Protein AF-A0A9Q3J0U8-F1 (afdb_monomer)

Structure (mmCIF, N/CA/C/O backbone):
data_AF-A0A9Q3J0U8-F1
#
_entry.id   AF-A0A9Q3J0U8-F1
#
loop_
_atom_site.group_PDB
_atom_site.id
_atom_site.type_symbol
_atom_site.label_atom_id
_atom_site.label_alt_id
_atom_site.label_comp_id
_atom_site.label_asym_id
_atom_site.label_entity_id
_atom_site.label_seq_id
_atom_site.pdbx_PDB_ins_code
_atom_site.Cartn_x
_atom_site.Cartn_y
_atom_site.Cartn_z
_atom_site.occupancy
_atom_site.B_iso_or_equiv
_atom_site.auth_seq_id
_atom_site.auth_comp_id
_atom_site.auth_asym_id
_atom_site.auth_atom_id
_atom_site.pdbx_PDB_model_num
ATOM 1 N N . MET A 1 1 ? 0.485 4.711 1.689 1.00 61.53 1 MET A N 1
ATOM 2 C CA . MET A 1 1 ? 1.282 4.071 0.621 1.00 61.53 1 MET A CA 1
ATOM 3 C C . MET A 1 1 ? 2.645 4.739 0.599 1.00 61.53 1 MET A C 1
ATOM 5 O O . MET A 1 1 ? 2.689 5.956 0.494 1.00 61.53 1 MET A O 1
ATOM 9 N N . SER A 1 2 ? 3.743 4.001 0.760 1.00 75.00 2 SER A N 1
ATOM 10 C CA . SER A 1 2 ? 5.096 4.582 0.811 1.00 75.00 2 SER A CA 1
ATOM 11 C C . SER A 1 2 ? 5.750 4.709 -0.569 1.00 75.00 2 SER A C 1
ATOM 13 O O . SER A 1 2 ? 6.899 4.313 -0.745 1.00 75.00 2 SER A O 1
ATOM 15 N N . GLU A 1 3 ? 5.010 5.218 -1.548 1.00 84.94 3 GLU A N 1
ATOM 16 C CA . GLU A 1 3 ? 5.419 5.218 -2.955 1.00 84.94 3 GLU A CA 1
ATOM 17 C C . GLU A 1 3 ? 6.712 6.010 -3.199 1.00 84.94 3 GLU A C 1
ATOM 19 O O . GLU A 1 3 ? 7.625 5.513 -3.856 1.00 84.94 3 GLU A O 1
ATOM 24 N N . GLY A 1 4 ? 6.838 7.190 -2.579 1.00 87.00 4 GLY A N 1
ATOM 25 C CA . GLY A 1 4 ? 8.018 8.050 -2.728 1.00 87.00 4 GLY A CA 1
ATOM 26 C C . GLY A 1 4 ? 9.326 7.377 -2.300 1.00 87.00 4 GLY A C 1
ATOM 27 O O . GLY A 1 4 ? 10.314 7.445 -3.022 1.00 87.00 4 GLY A O 1
ATOM 28 N N . ARG A 1 5 ? 9.314 6.627 -1.186 1.00 89.38 5 ARG A N 1
ATOM 29 C CA . ARG A 1 5 ? 10.512 5.919 -0.692 1.00 89.38 5 ARG A CA 1
ATOM 30 C C . ARG A 1 5 ? 10.970 4.814 -1.641 1.00 89.38 5 ARG A C 1
ATOM 32 O O . ARG A 1 5 ? 12.162 4.549 -1.747 1.00 89.38 5 ARG A O 1
ATOM 39 N N . THR A 1 6 ? 10.032 4.134 -2.297 1.00 89.69 6 THR A N 1
ATOM 40 C CA . THR A 1 6 ? 10.370 3.084 -3.263 1.00 89.69 6 THR A CA 1
ATOM 41 C C . THR A 1 6 ? 10.965 3.696 -4.526 1.00 89.69 6 THR A C 1
ATOM 43 O O . THR A 1 6 ? 12.008 3.231 -4.979 1.00 89.69 6 THR A O 1
ATOM 46 N N . LYS A 1 7 ? 10.361 4.774 -5.045 1.00 91.31 7 LYS A N 1
ATOM 47 C CA . LYS A 1 7 ? 10.866 5.501 -6.220 1.00 91.31 7 LYS A CA 1
ATOM 48 C C . LYS A 1 7 ? 12.296 6.000 -6.015 1.00 91.31 7 LYS A C 1
ATOM 50 O O . LYS A 1 7 ? 13.151 5.743 -6.854 1.00 91.31 7 LYS A O 1
ATOM 55 N N . GLU A 1 8 ? 12.574 6.610 -4.865 1.00 92.56 8 GLU A N 1
ATOM 56 C CA . GLU A 1 8 ? 13.910 7.110 -4.517 1.00 92.56 8 GLU A CA 1
ATOM 57 C C . GLU A 1 8 ? 14.974 5.997 -4.508 1.00 92.56 8 GLU A C 1
ATOM 59 O O . GLU A 1 8 ? 16.054 6.144 -5.080 1.00 92.56 8 GLU A O 1
ATOM 64 N N . ARG A 1 9 ? 14.671 4.844 -3.897 1.00 93.38 9 ARG A N 1
ATOM 65 C CA . ARG A 1 9 ? 15.624 3.722 -3.805 1.00 93.38 9 ARG A CA 1
ATOM 66 C C . ARG A 1 9 ? 15.921 3.099 -5.165 1.00 93.38 9 ARG A C 1
ATOM 68 O O . ARG A 1 9 ? 17.073 2.755 -5.432 1.00 93.38 9 ARG A O 1
ATOM 75 N N . VAL A 1 10 ? 14.896 2.953 -6.004 1.00 93.69 10 VAL A N 1
ATOM 76 C CA . VAL A 1 10 ? 15.050 2.407 -7.357 1.00 93.69 10 VAL A CA 1
ATOM 77 C C . VAL A 1 10 ? 15.872 3.366 -8.215 1.00 93.69 10 VAL A C 1
ATOM 79 O O . VAL A 1 10 ? 16.859 2.930 -8.802 1.00 93.69 10 VAL A O 1
ATOM 82 N N . ALA A 1 11 ? 15.560 4.665 -8.179 1.00 92.75 11 ALA A N 1
ATOM 83 C CA . ALA A 1 11 ? 16.287 5.691 -8.926 1.00 92.75 11 ALA A CA 1
ATOM 84 C C . ALA A 1 11 ? 17.781 5.777 -8.557 1.00 92.75 11 ALA A C 1
ATOM 86 O O . ALA A 1 11 ? 18.604 6.120 -9.400 1.00 92.75 11 ALA A O 1
ATOM 87 N N . ARG A 1 12 ? 18.156 5.436 -7.316 1.00 94.75 12 ARG A N 1
ATOM 88 C CA . ARG A 1 12 ? 19.565 5.404 -6.889 1.00 94.75 12 ARG A CA 1
ATOM 89 C C . ARG A 1 12 ? 20.341 4.183 -7.396 1.00 94.75 12 ARG A C 1
ATOM 91 O O . ARG A 1 12 ? 21.566 4.206 -7.396 1.00 94.75 12 ARG A O 1
ATOM 98 N N . THR A 1 13 ? 19.649 3.107 -7.763 1.00 94.44 13 THR A N 1
ATOM 99 C CA . THR A 1 13 ? 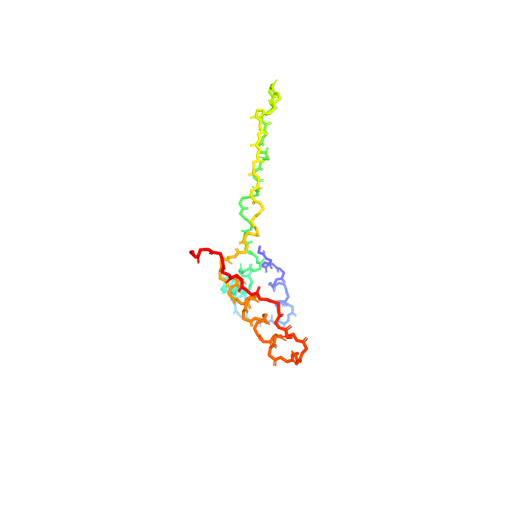20.281 1.812 -8.077 1.00 94.44 13 THR A CA 1
ATOM 100 C C . THR A 1 13 ? 20.269 1.516 -9.573 1.00 94.44 13 THR A C 1
ATOM 102 O O . THR A 1 13 ? 21.181 0.870 -10.078 1.00 94.44 13 THR A O 1
ATOM 105 N N . ALA A 1 14 ? 19.242 1.975 -10.285 1.00 92.06 14 ALA A N 1
ATOM 106 C CA . ALA A 1 14 ? 19.059 1.707 -11.702 1.00 92.06 14 ALA A CA 1
ATOM 107 C C . ALA A 1 14 ? 18.281 2.840 -12.383 1.00 92.06 14 ALA A C 1
ATOM 109 O O . ALA A 1 14 ? 17.537 3.581 -11.740 1.00 92.06 14 ALA A O 1
ATOM 110 N N . TRP A 1 15 ? 18.435 2.948 -13.703 1.00 92.88 15 TRP A N 1
ATOM 111 C CA . TRP A 1 15 ? 17.718 3.912 -14.534 1.00 92.88 15 TRP A CA 1
ATOM 112 C C . TRP A 1 15 ? 17.296 3.281 -15.864 1.00 92.88 15 TRP A C 1
ATOM 114 O O . TRP A 1 15 ? 18.082 2.569 -16.487 1.00 92.88 15 TRP A O 1
ATOM 124 N N . TRP A 1 16 ? 16.059 3.555 -16.292 1.00 94.12 16 TRP A N 1
ATOM 125 C CA . TRP A 1 16 ? 15.529 3.181 -17.606 1.00 94.12 16 TRP A CA 1
ATOM 126 C C . TRP A 1 16 ? 14.361 4.096 -18.025 1.00 94.12 16 TRP A C 1
ATOM 128 O O . TRP A 1 16 ? 13.761 4.774 -17.178 1.00 94.12 16 TRP A O 1
ATOM 138 N N . PRO A 1 17 ? 13.994 4.133 -19.323 1.00 93.62 17 PRO A N 1
ATOM 139 C CA . PRO A 1 17 ? 12.830 4.883 -19.786 1.00 93.62 17 PRO A CA 1
ATOM 140 C C . PRO A 1 17 ? 11.547 4.371 -19.121 1.00 93.62 17 PRO A C 1
ATOM 142 O O . PRO A 1 17 ? 11.285 3.177 -19.142 1.00 93.62 17 PRO A O 1
ATOM 145 N N . ARG A 1 18 ? 10.708 5.274 -18.594 1.00 92.56 18 ARG A N 1
ATOM 146 C CA . ARG A 1 18 ? 9.437 4.961 -17.894 1.00 92.56 18 ARG A CA 1
ATOM 147 C C . ARG A 1 18 ? 9.570 4.306 -16.510 1.00 92.56 18 ARG A C 1
ATOM 149 O O . ARG A 1 18 ? 8.555 3.860 -15.978 1.00 92.56 18 ARG A O 1
ATOM 156 N N . LEU A 1 19 ? 10.749 4.359 -15.882 1.00 91.56 19 LEU A N 1
ATOM 157 C CA . LEU A 1 19 ? 10.985 3.873 -14.513 1.00 91.56 19 LEU A CA 1
ATOM 158 C C . LEU A 1 19 ? 9.896 4.299 -13.525 1.00 91.56 19 LEU A C 1
ATOM 160 O O . LEU A 1 19 ? 9.344 3.464 -12.818 1.00 91.56 19 LEU A O 1
ATOM 164 N N . GLU A 1 20 ? 9.531 5.583 -13.491 1.00 90.69 20 GLU A N 1
ATOM 165 C CA . GLU A 1 20 ? 8.515 6.057 -12.544 1.00 90.69 20 GLU A CA 1
ATOM 166 C C . GLU A 1 20 ? 7.149 5.397 -12.746 1.00 90.69 20 GLU A C 1
ATOM 168 O O . GLU A 1 20 ? 6.489 5.049 -11.765 1.00 90.69 20 GLU A O 1
ATOM 173 N N . LYS A 1 21 ? 6.737 5.213 -14.006 1.00 93.62 21 LYS A N 1
ATOM 174 C CA . LYS A 1 21 ? 5.446 4.616 -14.355 1.00 93.62 21 LYS A CA 1
ATOM 175 C C . LYS A 1 21 ? 5.421 3.141 -13.968 1.00 93.62 21 LYS A C 1
ATOM 177 O O . LYS A 1 21 ? 4.480 2.708 -13.308 1.00 93.62 21 LYS A O 1
ATOM 182 N N . GLU A 1 22 ? 6.466 2.402 -14.325 1.00 93.75 22 GLU A N 1
ATOM 183 C CA . GLU A 1 22 ? 6.567 0.970 -14.033 1.00 93.75 22 GLU A CA 1
ATOM 184 C C . GLU A 1 22 ? 6.690 0.700 -12.530 1.00 93.75 22 GLU A C 1
ATOM 186 O O . GLU A 1 22 ? 6.055 -0.212 -12.004 1.00 93.75 22 GLU A O 1
ATOM 191 N N . VAL A 1 23 ? 7.430 1.537 -11.797 1.00 93.62 23 VAL A N 1
ATOM 192 C CA . VAL A 1 23 ? 7.524 1.436 -10.335 1.00 93.62 23 VAL A CA 1
ATOM 193 C C . VAL A 1 23 ? 6.1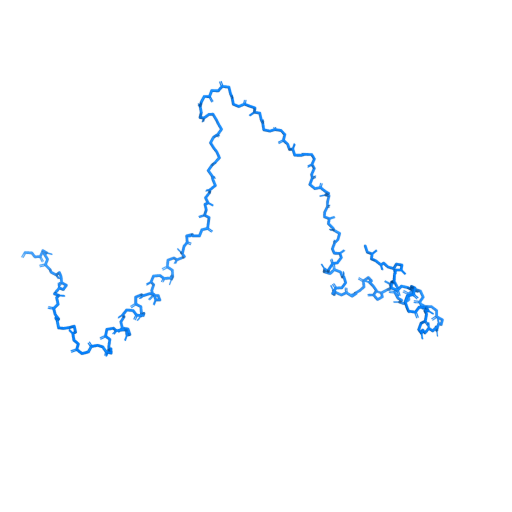76 1.735 -9.674 1.00 93.62 23 VAL A C 1
ATOM 195 O O . VAL A 1 23 ? 5.776 1.009 -8.761 1.00 93.62 23 VAL A O 1
ATOM 198 N N . SER A 1 24 ? 5.445 2.761 -10.123 1.00 92.44 24 SER A N 1
ATOM 199 C CA . SER A 1 24 ? 4.087 3.035 -9.628 1.00 92.44 24 SER A CA 1
ATOM 200 C C . SER A 1 24 ? 3.131 1.871 -9.908 1.00 92.44 24 SER A C 1
ATOM 202 O O . SER A 1 24 ? 2.359 1.480 -9.031 1.00 92.44 24 SER A O 1
ATOM 204 N N . GLU A 1 25 ? 3.195 1.287 -11.103 1.00 93.81 25 GLU A N 1
ATOM 205 C CA . GLU A 1 25 ? 2.375 0.138 -11.493 1.00 93.81 25 GLU A CA 1
ATOM 206 C C . GLU A 1 25 ? 2.694 -1.104 -10.648 1.00 93.81 25 GLU A C 1
ATOM 208 O O . GLU A 1 25 ? 1.784 -1.743 -10.112 1.00 93.81 25 GLU A O 1
ATOM 213 N N . TYR A 1 26 ? 3.977 -1.379 -10.405 1.00 92.38 26 TYR A N 1
ATOM 214 C CA . TYR A 1 26 ? 4.412 -2.444 -9.502 1.00 92.38 26 TYR A CA 1
ATOM 215 C C . TYR A 1 26 ? 3.905 -2.239 -8.067 1.00 92.38 26 TYR A C 1
ATOM 217 O O . TYR A 1 26 ? 3.393 -3.165 -7.439 1.00 92.38 26 TYR A O 1
ATOM 225 N N . ILE A 1 27 ? 3.998 -1.020 -7.530 1.00 90.88 27 ILE A N 1
ATOM 226 C CA . ILE A 1 27 ? 3.534 -0.722 -6.166 1.00 90.88 27 ILE A CA 1
ATOM 227 C C . ILE A 1 27 ? 2.025 -0.960 -6.039 1.00 90.88 27 ILE A C 1
ATOM 229 O O . ILE A 1 27 ? 1.574 -1.496 -5.022 1.00 90.88 27 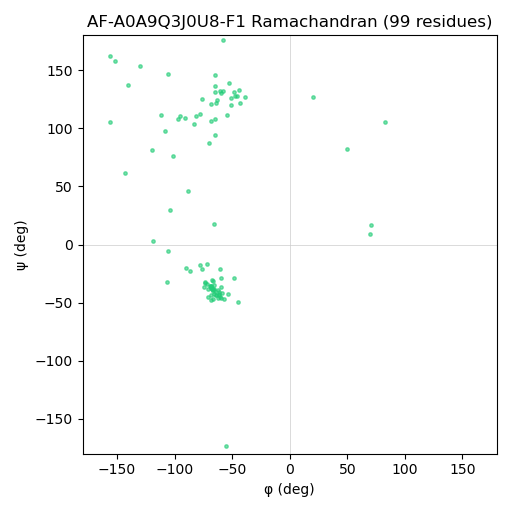ILE A O 1
ATOM 233 N N . ASN A 1 28 ? 1.253 -0.603 -7.067 1.00 89.62 28 ASN A N 1
ATOM 234 C CA . ASN A 1 28 ? -0.198 -0.775 -7.088 1.00 89.62 28 ASN A CA 1
ATOM 235 C C . ASN A 1 28 ? -0.632 -2.237 -7.270 1.00 89.62 28 ASN A C 1
ATOM 237 O O . ASN A 1 28 ? -1.643 -2.641 -6.698 1.00 89.62 28 ASN A O 1
ATOM 241 N N . THR A 1 29 ? 0.136 -3.038 -8.006 1.00 92.56 29 THR A N 1
ATOM 242 C CA . THR A 1 29 ? -0.177 -4.452 -8.281 1.00 92.56 29 THR A CA 1
ATOM 243 C C . THR A 1 29 ? 0.404 -5.422 -7.247 1.00 92.56 29 THR A C 1
ATOM 245 O O . THR A 1 29 ? -0.093 -6.537 -7.096 1.00 92.56 29 THR A O 1
ATOM 248 N N . CYS A 1 30 ? 1.426 -5.018 -6.487 1.00 91.06 30 CYS A N 1
ATOM 249 C CA . CYS A 1 30 ? 2.098 -5.892 -5.529 1.00 91.06 30 CYS A CA 1
ATOM 250 C C . CYS A 1 30 ? 1.201 -6.268 -4.337 1.00 91.06 30 CYS A C 1
ATOM 252 O O . CYS A 1 30 ? 1.014 -5.491 -3.396 1.00 91.06 30 CYS A O 1
ATOM 254 N N . GLU A 1 31 ? 0.724 -7.514 -4.316 1.00 91.19 31 GLU A N 1
ATOM 255 C CA . GLU A 1 31 ? -0.171 -8.052 -3.283 1.00 91.19 31 GLU A CA 1
ATOM 256 C C . GLU A 1 31 ? 0.373 -7.870 -1.855 1.00 91.19 31 GLU A C 1
ATOM 25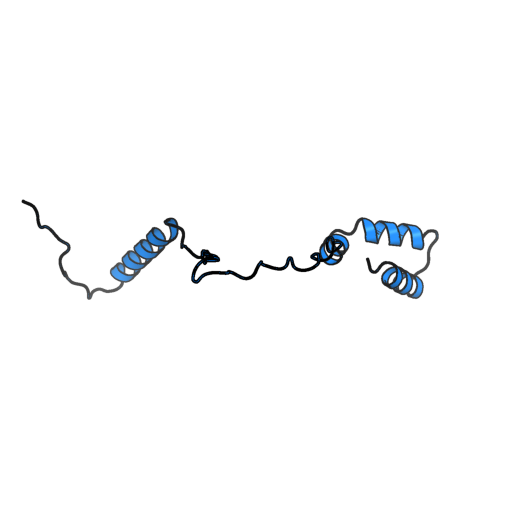8 O O . GLU A 1 31 ? -0.359 -7.474 -0.944 1.00 91.19 31 GLU A O 1
ATOM 263 N N . ARG A 1 32 ? 1.675 -8.112 -1.645 1.00 90.62 32 ARG A N 1
ATOM 264 C CA . ARG A 1 32 ? 2.322 -7.945 -0.331 1.00 90.62 32 ARG A CA 1
ATOM 265 C C . ARG A 1 32 ? 2.264 -6.492 0.135 1.00 90.62 32 ARG A C 1
ATOM 267 O O . ARG A 1 32 ? 1.895 -6.226 1.279 1.00 90.62 32 ARG A O 1
ATOM 274 N N . CYS A 1 33 ? 2.585 -5.552 -0.754 1.00 87.44 33 CYS A N 1
ATOM 275 C CA . CYS A 1 33 ? 2.526 -4.122 -0.464 1.00 87.44 33 CYS A CA 1
ATOM 276 C C . CYS A 1 33 ? 1.093 -3.663 -0.192 1.00 87.44 33 CYS A C 1
ATOM 278 O O . CYS A 1 33 ? 0.887 -2.886 0.742 1.00 87.44 33 CYS A O 1
ATOM 280 N N . GLN A 1 34 ? 0.121 -4.170 -0.954 1.00 88.12 34 GLN A N 1
ATOM 281 C CA . GLN A 1 34 ? -1.295 -3.851 -0.784 1.00 88.12 34 GLN A CA 1
ATOM 282 C C . GLN A 1 34 ? -1.864 -4.402 0.528 1.00 88.12 34 GLN A C 1
ATOM 284 O O . GLN A 1 34 ? -2.630 -3.710 1.195 1.00 88.12 34 GLN A O 1
ATOM 289 N N . LYS A 1 35 ? -1.464 -5.610 0.951 1.00 87.94 35 LYS A N 1
ATOM 290 C CA . LYS A 1 35 ? -1.853 -6.187 2.252 1.00 87.94 35 LYS A CA 1
ATOM 291 C C . LYS A 1 35 ? -1.230 -5.437 3.431 1.00 87.94 35 LYS A C 1
ATOM 293 O O . LYS A 1 35 ? -1.928 -5.168 4.403 1.00 87.94 35 LYS A O 1
ATOM 298 N N . ALA A 1 36 ? 0.051 -5.081 3.341 1.00 86.31 36 ALA A N 1
ATOM 299 C CA . ALA A 1 36 ? 0.762 -4.393 4.419 1.00 86.31 36 ALA A CA 1
ATOM 300 C C . ALA A 1 36 ? 0.362 -2.913 4.555 1.00 86.31 36 ALA A C 1
ATOM 302 O O . ALA A 1 36 ? 0.269 -2.397 5.663 1.00 86.31 36 ALA A O 1
ATOM 303 N N . ASN A 1 37 ? 0.103 -2.228 3.436 1.00 78.75 37 ASN A N 1
ATOM 304 C CA . ASN A 1 37 ? -0.288 -0.816 3.405 1.00 78.75 37 ASN A CA 1
ATOM 305 C C . ASN A 1 37 ? -1.781 -0.626 3.144 1.00 78.75 37 ASN A C 1
ATOM 307 O O . ASN A 1 37 ? -2.166 0.390 2.549 1.00 78.75 37 ASN A O 1
ATOM 311 N N . ARG A 1 38 ? -2.622 -1.582 3.567 1.00 75.94 38 ARG A N 1
ATOM 312 C CA . ARG A 1 38 ? -4.075 -1.403 3.508 1.00 75.94 38 ARG A CA 1
ATOM 313 C C . ARG A 1 38 ? -4.392 -0.037 4.090 1.00 75.94 38 ARG A C 1
ATOM 315 O O . ARG A 1 38 ? -3.914 0.305 5.172 1.00 75.94 38 ARG A O 1
ATOM 322 N N . LYS A 1 39 ? -5.153 0.769 3.343 1.00 74.12 39 LYS A N 1
ATOM 323 C CA . LYS A 1 39 ? -5.669 2.024 3.881 1.00 74.12 39 LYS A CA 1
ATOM 324 C C . LYS A 1 39 ? -6.410 1.637 5.154 1.00 74.12 39 LYS A C 1
ATOM 326 O O . LYS A 1 39 ? -7.423 0.945 5.077 1.00 74.12 39 LYS A O 1
ATOM 331 N N . HIS A 1 40 ? -5.872 2.031 6.309 1.00 74.50 40 HIS A N 1
ATOM 332 C CA . HIS A 1 40 ? -6.652 2.029 7.533 1.00 74.50 40 HIS A CA 1
ATOM 333 C C . HIS A 1 40 ? -7.963 2.729 7.169 1.00 74.50 40 HIS A C 1
ATOM 335 O O . HIS A 1 40 ? -7.930 3.746 6.464 1.00 74.50 40 HIS A O 1
ATOM 341 N N . GLY A 1 41 ? -9.098 2.122 7.523 1.00 73.06 41 GLY A N 1
ATOM 342 C CA . GLY A 1 41 ? -10.409 2.702 7.242 1.00 73.06 41 GLY A CA 1
ATOM 343 C C . GLY A 1 41 ? -10.521 4.114 7.822 1.00 73.06 41 GLY A C 1
ATOM 344 O O . GLY A 1 41 ? -9.557 4.665 8.365 1.00 73.06 41 GLY A O 1
ATOM 345 N N . LYS A 1 42 ? -11.712 4.723 7.755 1.00 74.38 42 LYS A N 1
ATOM 346 C CA . LYS A 1 42 ? -11.950 5.943 8.543 1.00 74.38 42 LYS A CA 1
ATOM 347 C C . LYS A 1 42 ? -11.424 5.690 9.955 1.00 74.38 42 LYS A C 1
ATOM 349 O O . LYS A 1 42 ? -11.749 4.653 10.537 1.00 74.38 42 LYS A O 1
ATOM 354 N N . LYS A 1 43 ? -10.565 6.595 10.452 1.00 70.62 43 LYS A N 1
ATOM 355 C CA . LYS A 1 43 ? -10.128 6.570 11.852 1.00 70.62 43 LYS A CA 1
ATOM 356 C C . LYS A 1 43 ? -11.380 6.307 12.676 1.00 70.62 43 LYS A C 1
ATOM 358 O O . LYS A 1 43 ? -12.409 6.920 12.370 1.00 70.62 43 LYS A O 1
ATOM 363 N N . TYR A 1 44 ? -11.308 5.378 13.632 1.00 74.19 44 TYR A N 1
ATOM 364 C CA . TYR A 1 44 ? -12.408 5.166 14.566 1.00 74.19 44 TYR A CA 1
ATOM 365 C C . TYR A 1 44 ? -12.890 6.551 14.996 1.00 74.19 44 TYR A C 1
ATOM 367 O O . TYR A 1 44 ? -12.067 7.399 15.355 1.00 74.19 44 TYR A O 1
ATOM 375 N N . GLY A 1 45 ? -14.176 6.830 14.760 1.00 78.31 45 GLY A N 1
ATOM 376 C CA . GLY A 1 45 ? -14.737 8.152 15.010 1.00 78.31 45 GLY A CA 1
ATOM 377 C C . GLY A 1 45 ? -14.548 8.543 16.473 1.00 78.31 45 GLY A C 1
ATOM 378 O O . GLY A 1 45 ? -14.082 7.742 17.284 1.00 78.31 45 GLY A O 1
ATOM 379 N N . LEU A 1 46 ? -14.936 9.769 16.828 1.00 82.88 46 LEU A N 1
ATOM 380 C CA . LEU A 1 46 ? -14.967 10.152 18.235 1.00 82.88 46 LEU A CA 1
ATOM 381 C C . LEU A 1 46 ? -15.753 9.091 19.018 1.00 82.88 46 LEU A C 1
ATOM 383 O O . LEU A 1 46 ? -16.874 8.740 18.628 1.00 82.88 46 LEU A O 1
ATOM 387 N N . LEU A 1 47 ? -15.120 8.550 20.064 1.00 80.56 47 LEU A N 1
ATOM 388 C CA . LEU A 1 47 ? -15.715 7.536 20.924 1.00 80.56 47 LEU A CA 1
ATOM 389 C C . LEU A 1 47 ? -17.085 8.052 21.374 1.00 80.56 47 LEU A C 1
ATOM 391 O O . LEU A 1 47 ? -17.180 9.135 21.948 1.00 80.56 47 LEU A O 1
ATOM 395 N N . GLN A 1 48 ? -18.148 7.317 21.042 1.00 81.06 48 GLN A N 1
ATOM 396 C CA . GLN A 1 48 ? -19.502 7.732 21.393 1.00 81.06 48 GLN A CA 1
ATOM 397 C C . GLN A 1 48 ? -19.620 7.754 22.917 1.00 81.06 48 GLN A C 1
ATOM 399 O O . GLN A 1 48 ? -19.338 6.752 23.574 1.00 81.06 48 GLN A O 1
ATOM 404 N N . HIS A 1 49 ? -20.019 8.899 23.471 1.00 82.19 49 HIS A N 1
ATOM 405 C CA . HIS A 1 49 ? -20.224 9.035 24.906 1.00 82.19 49 HIS A CA 1
ATOM 406 C C . HIS A 1 49 ? -21.369 8.117 25.344 1.00 82.19 49 HIS A C 1
ATOM 408 O O . HIS A 1 49 ? -22.495 8.225 24.850 1.00 82.19 49 HIS A O 1
ATOM 414 N N . ILE A 1 50 ? -21.085 7.210 26.275 1.00 80.56 50 ILE A N 1
ATOM 415 C CA . ILE A 1 50 ? -22.115 6.381 26.898 1.00 80.56 50 ILE A CA 1
ATOM 416 C C . ILE A 1 50 ? -22.840 7.277 27.900 1.00 80.56 50 ILE A C 1
ATOM 418 O O . ILE A 1 50 ? -22.205 7.900 28.743 1.00 80.56 50 ILE A O 1
ATOM 422 N N . LYS A 1 51 ? -24.167 7.388 27.786 1.00 82.94 51 LYS A N 1
ATOM 423 C CA . LYS A 1 51 ? -24.966 8.162 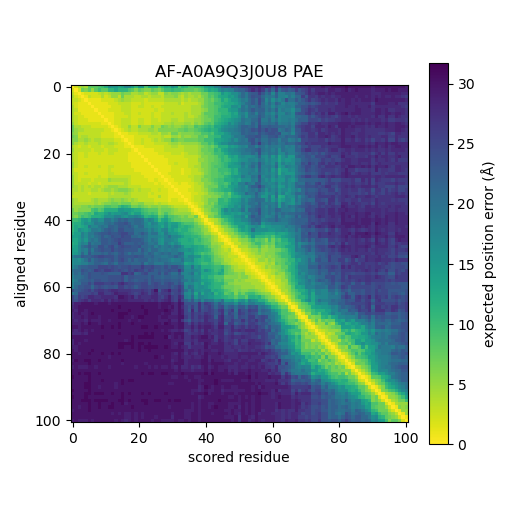28.745 1.00 82.94 51 LYS A CA 1
ATOM 424 C C . LYS A 1 51 ? -24.749 7.599 30.149 1.00 82.94 51 LYS A C 1
ATOM 426 O O . LYS A 1 51 ? -24.829 6.385 30.337 1.00 82.94 51 LYS A O 1
ATOM 431 N N . GLU A 1 52 ? -24.493 8.483 31.107 1.00 82.25 52 GLU A N 1
ATOM 432 C CA . GLU A 1 52 ? -24.371 8.096 32.508 1.00 82.25 52 GLU A CA 1
ATOM 433 C C . GLU A 1 52 ? -25.684 7.448 32.976 1.00 82.25 52 GLU A C 1
ATOM 435 O O . GLU A 1 52 ? -26.761 7.994 32.702 1.00 82.25 52 GLU A O 1
ATOM 440 N N . PRO A 1 53 ? -25.625 6.269 33.623 1.00 85.50 53 PRO A N 1
ATOM 441 C CA . PRO A 1 53 ? -26.810 5.660 34.209 1.00 85.50 53 PRO A CA 1
ATOM 442 C C . PRO A 1 53 ? -27.325 6.547 35.348 1.00 85.50 53 PRO A C 1
ATOM 444 O O . PRO A 1 53 ? -26.545 7.038 36.162 1.00 85.50 53 PRO A O 1
ATOM 447 N N . LYS A 1 54 ? -28.641 6.748 35.415 1.00 87.88 54 LYS A N 1
ATOM 448 C CA . LYS A 1 54 ? -29.296 7.523 36.480 1.00 87.88 54 LYS A CA 1
ATOM 449 C C . LYS A 1 54 ? -29.607 6.664 37.700 1.00 87.88 54 LYS A C 1
ATOM 451 O O . LYS A 1 54 ? -29.757 7.194 38.797 1.00 87.88 54 LYS A O 1
ATOM 456 N N . HIS A 1 55 ? -29.707 5.352 37.506 1.00 86.94 55 HIS A N 1
ATOM 457 C CA . HIS A 1 55 ? -30.054 4.400 38.55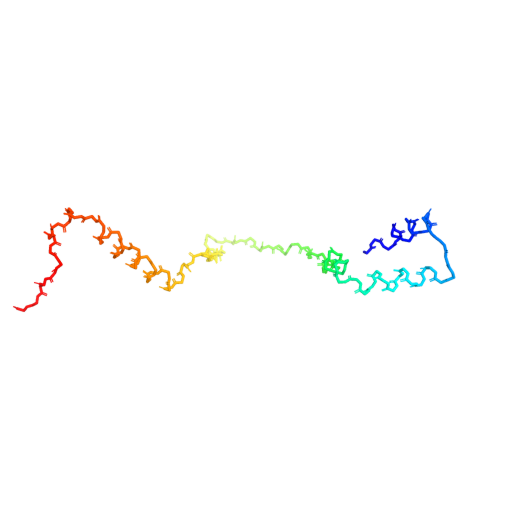2 1.00 86.94 55 HIS A CA 1
ATOM 458 C C . HIS A 1 55 ? -29.057 3.236 38.584 1.00 86.94 55 HIS A C 1
ATOM 460 O O . HIS A 1 55 ? -28.460 2.897 37.553 1.00 86.94 55 HIS A O 1
ATOM 466 N N . PRO A 1 56 ? -28.876 2.586 39.749 1.00 82.50 56 PRO A N 1
ATOM 467 C CA . PRO A 1 56 ? -28.087 1.365 39.833 1.00 82.50 56 PRO A CA 1
ATOM 468 C C . PRO A 1 56 ? -28.572 0.324 38.812 1.00 82.50 56 PRO A C 1
ATOM 470 O O . PRO A 1 56 ? -29.775 0.151 38.634 1.00 82.50 56 PRO A O 1
ATOM 473 N N . TRP A 1 57 ? -27.633 -0.379 38.168 1.00 80.31 57 TRP A N 1
ATOM 474 C CA . TRP A 1 57 ? -27.896 -1.495 37.238 1.00 80.31 57 TRP A CA 1
ATOM 475 C C . TRP A 1 57 ? -28.545 -1.141 35.886 1.00 80.31 57 TRP A C 1
ATOM 477 O O . TRP A 1 57 ? -28.883 -2.041 35.124 1.00 80.31 57 TRP A O 1
ATOM 487 N N . GLU A 1 58 ? -28.667 0.140 35.531 1.00 80.81 58 GLU A N 1
ATOM 488 C CA . GLU A 1 58 ? -29.310 0.566 34.272 1.00 80.81 58 GLU A CA 1
ATOM 489 C C . GLU A 1 58 ? -28.514 0.166 33.011 1.00 80.81 58 GLU A C 1
ATOM 491 O O . GLU A 1 58 ? -29.087 -0.128 31.965 1.00 80.81 58 GLU A O 1
ATOM 496 N N . ASN A 1 59 ? -27.183 0.097 33.113 1.00 74.25 59 ASN A N 1
ATOM 497 C CA . ASN A 1 59 ? -26.296 -0.262 32.007 1.00 74.25 59 ASN A CA 1
ATOM 498 C C . ASN A 1 59 ? -25.492 -1.530 32.329 1.00 74.25 59 ASN A C 1
ATOM 500 O O . ASN A 1 59 ? -24.321 -1.453 32.697 1.00 74.25 59 ASN A O 1
ATOM 504 N N . ILE A 1 60 ? -26.095 -2.707 32.146 1.00 77.81 60 ILE A N 1
ATOM 505 C CA . ILE A 1 60 ? -25.376 -3.988 32.216 1.00 77.81 60 ILE A CA 1
ATOM 506 C C . ILE A 1 60 ? -24.967 -4.393 30.797 1.00 77.81 60 ILE A C 1
ATOM 508 O O . ILE A 1 60 ? -25.804 -4.720 29.954 1.00 77.81 60 ILE A O 1
ATOM 512 N N . LYS A 1 61 ? -23.663 -4.356 30.506 1.00 74.69 61 LYS A N 1
ATOM 513 C CA . LYS A 1 61 ? -23.102 -4.925 29.274 1.00 74.69 61 LYS A CA 1
ATOM 514 C C . LYS A 1 61 ? -22.575 -6.318 29.585 1.00 74.69 61 LYS A C 1
ATOM 516 O O . LYS A 1 61 ? -21.549 -6.465 30.239 1.00 74.69 61 LYS A O 1
ATOM 521 N N . MET A 1 62 ? -23.279 -7.334 29.102 1.00 74.00 62 MET A N 1
ATOM 522 C CA . MET A 1 62 ? -22.803 -8.711 29.158 1.00 74.00 62 MET A CA 1
ATOM 523 C C . MET A 1 62 ? -21.834 -8.937 27.999 1.00 74.00 62 MET A C 1
ATOM 525 O O . MET A 1 62 ? -22.239 -8.940 26.838 1.00 74.00 62 MET A O 1
ATOM 529 N N . VAL A 1 63 ? -20.550 -9.109 28.304 1.00 69.12 63 VAL A N 1
ATOM 530 C CA . VAL A 1 63 ? -19.586 -9.642 27.339 1.00 69.12 63 VAL A CA 1
ATOM 531 C C . VAL A 1 63 ? -19.579 -11.149 27.532 1.00 69.12 63 VAL A C 1
ATOM 533 O O . VAL A 1 63 ? -19.084 -11.642 28.542 1.00 69.12 63 VAL A O 1
ATOM 536 N N . SER A 1 64 ? -20.136 -11.897 26.580 1.00 68.19 64 SER A N 1
ATOM 537 C CA . SER A 1 64 ? -19.885 -13.333 26.529 1.00 68.19 64 SER A CA 1
ATOM 538 C C . SER A 1 64 ? -18.400 -13.519 26.225 1.00 68.19 64 SER A C 1
ATOM 540 O O . SER A 1 64 ? -17.956 -13.223 25.112 1.00 68.19 64 SER A O 1
ATOM 542 N N . GLN A 1 65 ? -17.616 -13.963 27.207 1.00 63.91 65 GLN A N 1
ATOM 543 C CA . GLN A 1 65 ? -16.262 -14.441 26.954 1.00 63.91 65 GLN A CA 1
ATOM 544 C C . GLN A 1 65 ? -16.382 -15.702 26.099 1.00 63.91 65 GLN A C 1
ATOM 546 O O . GLN A 1 65 ? -16.632 -16.799 26.589 1.00 63.91 65 GLN A O 1
ATOM 551 N N . GLY A 1 66 ? -16.293 -15.515 24.785 1.00 63.62 66 GLY A N 1
ATOM 552 C CA . GLY A 1 66 ? -16.307 -16.594 23.818 1.00 63.62 66 GLY A CA 1
ATOM 553 C C . GLY A 1 66 ? -15.017 -17.394 23.905 1.00 63.62 66 GLY A C 1
ATOM 554 O O . GLY A 1 66 ? -14.083 -17.111 23.169 1.00 63.62 66 GLY A O 1
ATOM 555 N N . LEU A 1 67 ? -15.003 -18.390 24.787 1.00 59.19 67 LEU A N 1
ATOM 556 C CA . LEU A 1 67 ? -14.262 -19.643 24.646 1.00 59.19 67 LEU A CA 1
ATOM 557 C C . LEU A 1 67 ? -15.134 -20.762 25.233 1.00 59.19 67 LEU A C 1
ATOM 559 O O . LEU A 1 67 ? -14.786 -21.402 26.222 1.00 59.19 67 LEU A O 1
ATOM 563 N N . LEU A 1 68 ? -16.317 -20.961 24.645 1.00 46.62 68 LEU A N 1
ATOM 564 C CA . LEU A 1 68 ? -17.059 -22.197 24.852 1.00 46.62 68 LEU A CA 1
ATOM 565 C C . LEU A 1 68 ? -16.480 -23.215 23.869 1.00 46.62 68 LEU A C 1
ATOM 567 O O . LEU A 1 68 ? -16.703 -23.117 22.662 1.00 46.62 68 LEU A O 1
ATOM 571 N N . TRP A 1 69 ? -15.665 -24.120 24.404 1.00 47.81 69 TRP A N 1
ATOM 572 C CA . TRP A 1 69 ? -15.225 -25.357 23.766 1.00 47.81 69 TRP A CA 1
ATOM 573 C C . TRP A 1 69 ? -16.390 -25.959 22.984 1.00 47.81 69 TRP A C 1
ATOM 575 O O . TRP A 1 69 ? -17.497 -26.091 23.519 1.00 47.81 69 TRP A O 1
ATOM 585 N N . LYS A 1 70 ? -16.173 -26.253 21.701 1.00 49.25 70 LYS A N 1
ATOM 586 C CA . LYS A 1 70 ? -17.210 -26.902 20.902 1.00 49.25 70 LYS A CA 1
ATOM 587 C C . LYS A 1 70 ? -17.434 -28.294 21.486 1.00 49.25 70 LYS A C 1
ATOM 589 O O . LYS A 1 70 ? -16.498 -28.935 21.947 1.00 49.25 70 LYS A O 1
ATOM 594 N N . GLN A 1 71 ? -18.673 -28.774 21.439 1.00 47.94 71 GLN A N 1
ATOM 595 C CA . GLN A 1 71 ? -19.062 -30.115 21.891 1.00 47.94 71 GLN A CA 1
ATOM 596 C C . GLN A 1 71 ? -18.146 -31.233 21.333 1.00 47.94 71 GLN A C 1
ATOM 598 O O . GLN A 1 71 ? -17.935 -32.240 21.999 1.00 47.94 71 GLN A O 1
ATOM 603 N N . GLU A 1 72 ? -17.553 -31.025 20.151 1.00 52.28 72 GLU A N 1
ATOM 604 C CA . GLU A 1 72 ? -16.588 -31.926 19.494 1.00 52.28 72 GLU A CA 1
ATOM 605 C C . GLU A 1 72 ? -15.298 -32.163 20.318 1.00 52.28 72 GLU A C 1
ATOM 607 O O . GLU A 1 72 ? -14.644 -33.194 20.164 1.00 52.28 72 GLU A O 1
ATOM 612 N N . ASP A 1 73 ? -14.950 -31.277 21.260 1.00 55.84 73 ASP A N 1
ATOM 613 C CA . ASP A 1 73 ? -13.743 -31.402 22.094 1.00 55.84 73 ASP A CA 1
ATOM 614 C C . ASP A 1 73 ? -13.898 -32.421 23.250 1.00 55.84 73 ASP A C 1
ATOM 616 O O . ASP A 1 73 ? -12.904 -32.903 23.806 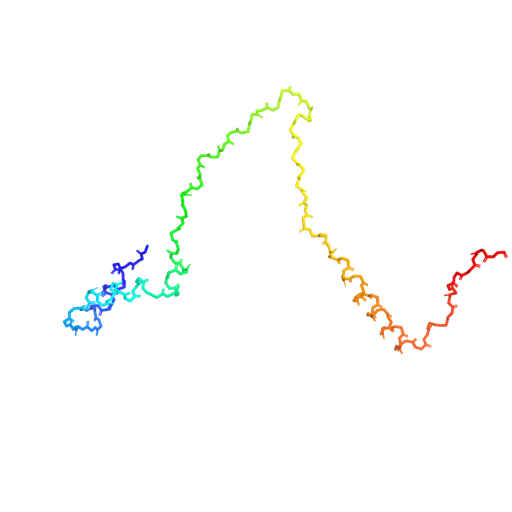1.00 55.84 73 ASP A O 1
ATOM 620 N N . LEU A 1 74 ? -15.133 -32.800 23.616 1.00 53.69 74 LEU A N 1
ATOM 621 C CA . LEU A 1 74 ? -15.397 -33.829 24.638 1.00 53.69 74 LEU A CA 1
ATOM 622 C C . LEU A 1 74 ? -15.090 -35.246 24.133 1.00 53.69 74 LEU A C 1
ATOM 624 O O . LEU A 1 74 ? -14.621 -36.087 24.904 1.00 53.69 74 LEU A O 1
ATOM 628 N N . GLU A 1 75 ? -15.304 -35.514 22.845 1.00 54.41 75 GLU A N 1
ATOM 629 C CA . GLU A 1 75 ? -15.064 -36.836 22.251 1.00 54.41 75 GLU A CA 1
ATOM 630 C C . GLU A 1 75 ? -13.568 -37.154 22.158 1.00 54.41 75 GLU A C 1
ATOM 632 O O . GLU A 1 75 ? -13.151 -38.269 22.484 1.00 54.41 75 GLU A O 1
ATOM 637 N N . LEU A 1 76 ? -12.737 -36.160 21.830 1.00 52.97 76 LEU A N 1
ATOM 638 C CA . LEU A 1 76 ? -11.276 -36.301 21.813 1.00 52.97 76 LEU A CA 1
ATOM 639 C C . LEU A 1 76 ? -10.704 -36.540 23.218 1.00 52.97 76 LEU A C 1
ATOM 641 O O . LEU A 1 76 ? -9.816 -37.379 23.395 1.00 52.97 76 LEU A O 1
ATOM 645 N N . ARG A 1 77 ? -11.251 -35.873 24.244 1.00 52.19 77 ARG A N 1
ATOM 646 C CA . ARG A 1 77 ? -10.842 -36.096 25.641 1.00 52.19 77 ARG A CA 1
ATOM 647 C C . ARG A 1 77 ? -11.263 -37.478 26.153 1.00 52.19 77 ARG A C 1
ATOM 649 O O . ARG A 1 77 ? -10.499 -38.109 26.883 1.00 52.19 77 ARG A O 1
ATOM 656 N N . ASN A 1 78 ? -12.423 -37.981 25.730 1.00 55.47 78 ASN A N 1
ATOM 657 C CA . ASN A 1 78 ? -12.853 -39.348 26.034 1.00 55.47 78 ASN A CA 1
ATOM 658 C C . ASN A 1 78 ? -12.006 -40.403 25.302 1.00 55.47 78 ASN A C 1
ATOM 660 O O . ASN A 1 78 ? -11.668 -41.421 25.907 1.00 55.47 78 ASN A O 1
ATOM 664 N N . GLN A 1 79 ? -11.564 -40.152 24.064 1.00 53.72 79 GLN A N 1
ATOM 665 C CA . GLN A 1 79 ? -10.612 -41.043 23.389 1.00 53.72 79 GLN A CA 1
ATOM 666 C C . GLN A 1 79 ? -9.255 -41.083 24.107 1.00 53.72 79 GLN A C 1
ATOM 668 O O . GLN A 1 79 ? -8.733 -42.174 24.343 1.00 53.72 79 GLN A O 1
ATOM 673 N N . GLU A 1 80 ? -8.706 -39.947 24.552 1.00 51.66 80 GLU A N 1
ATOM 674 C CA . GLU A 1 80 ? -7.457 -39.950 25.332 1.00 51.66 80 GLU A CA 1
ATOM 675 C C . GLU A 1 80 ? -7.554 -40.746 26.645 1.00 51.66 80 GLU A C 1
ATOM 677 O O . GLU A 1 80 ? -6.587 -41.407 27.041 1.00 51.66 80 GLU A O 1
ATOM 682 N N . LEU A 1 81 ? -8.704 -40.707 27.323 1.00 51.50 81 LEU A N 1
ATOM 683 C CA . LEU A 1 81 ? -8.920 -41.460 28.562 1.00 51.50 81 LEU A CA 1
ATOM 684 C C . LEU A 1 81 ? -8.965 -42.976 28.311 1.00 51.50 81 LEU A C 1
ATOM 686 O O . LEU A 1 81 ? -8.406 -43.734 29.104 1.00 51.50 81 LEU A O 1
ATOM 690 N N . THR A 1 82 ? -9.518 -43.424 27.177 1.00 48.47 82 THR A N 1
ATOM 691 C CA . THR A 1 82 ? -9.478 -44.849 26.785 1.00 48.47 82 THR A CA 1
ATOM 692 C C . THR A 1 82 ? -8.064 -45.324 26.423 1.00 48.47 82 THR A C 1
ATOM 694 O O . THR A 1 82 ? -7.663 -46.423 26.814 1.00 48.47 82 THR A O 1
ATOM 697 N N . TRP A 1 83 ? -7.253 -44.479 25.773 1.00 39.91 83 TRP A N 1
ATOM 698 C CA . TRP A 1 83 ? -5.850 -44.795 25.467 1.00 39.91 83 TRP A CA 1
ATOM 699 C C . TRP A 1 83 ? -4.970 -44.870 26.721 1.00 39.91 83 TRP A C 1
ATOM 701 O O . TRP A 1 83 ? -4.103 -45.745 26.811 1.00 39.91 83 TRP A O 1
ATOM 711 N N . LYS A 1 84 ? -5.194 -43.989 27.706 1.00 45.00 84 LYS A N 1
ATOM 712 C CA . LYS A 1 84 ? -4.464 -44.010 28.987 1.00 45.00 84 LYS A CA 1
ATOM 713 C C . LYS A 1 84 ? -4.888 -45.186 29.878 1.00 45.00 84 LYS A C 1
ATOM 715 O O . LYS A 1 84 ? -4.022 -45.778 30.517 1.00 45.00 84 LYS A O 1
ATOM 720 N N . ALA A 1 85 ? -6.157 -45.602 29.840 1.00 47.91 85 ALA A N 1
ATOM 721 C CA . ALA A 1 85 ? -6.625 -46.814 30.522 1.00 47.91 85 ALA A CA 1
ATOM 722 C C . ALA A 1 85 ? -6.033 -48.108 29.924 1.00 47.91 85 ALA A C 1
ATOM 724 O O . ALA A 1 85 ? -5.770 -49.063 30.650 1.00 47.91 85 ALA A O 1
ATOM 725 N N . SER A 1 86 ? -5.744 -48.139 28.617 1.00 50.69 86 SER A N 1
ATOM 726 C CA . SER A 1 86 ? -5.188 -49.328 27.950 1.00 50.69 86 SER A CA 1
ATOM 727 C C . SER A 1 86 ? -3.723 -49.638 28.304 1.00 50.69 86 SER A C 1
ATOM 729 O O . SER A 1 86 ? -3.268 -50.752 28.034 1.00 50.69 86 SER A O 1
ATOM 731 N N . LYS A 1 87 ? -2.959 -48.692 28.871 1.00 52.09 87 LYS A N 1
ATOM 732 C CA . LYS A 1 87 ? -1.534 -48.896 29.213 1.00 52.09 87 LYS A CA 1
ATOM 733 C C . LYS A 1 87 ? -1.256 -49.071 30.702 1.00 52.09 87 LYS A C 1
ATOM 735 O O . LYS A 1 87 ? -0.125 -49.409 31.049 1.00 52.09 87 LYS A O 1
ATOM 740 N N . ASP A 1 88 ? -2.258 -48.922 31.560 1.00 46.25 88 ASP A N 1
ATOM 741 C CA . ASP A 1 88 ? -2.091 -49.103 32.997 1.00 46.25 88 ASP A CA 1
ATOM 742 C C . ASP A 1 88 ? -2.773 -50.402 33.453 1.00 46.25 88 ASP A C 1
ATOM 744 O O . ASP A 1 88 ? -3.978 -50.460 33.681 1.00 46.25 88 ASP A O 1
ATOM 748 N N . ARG A 1 89 ? -1.996 -51.486 33.602 1.00 53.47 89 ARG A N 1
ATOM 749 C CA . ARG A 1 89 ? -2.460 -52.798 34.118 1.00 53.47 89 ARG A CA 1
ATOM 750 C C . ARG A 1 89 ? -2.901 -52.766 35.596 1.00 53.47 89 ARG A C 1
ATOM 752 O O . ARG A 1 89 ? -2.945 -53.812 36.238 1.00 53.47 89 ARG A O 1
ATOM 759 N N . ARG A 1 90 ? -3.179 -51.593 36.167 1.00 52.44 90 ARG A N 1
ATOM 760 C CA . ARG A 1 90 ? -3.439 -51.402 37.604 1.00 52.44 90 ARG A CA 1
ATOM 761 C C . ARG A 1 90 ? -4.821 -50.851 37.942 1.00 52.44 90 ARG A C 1
ATOM 763 O O . ARG A 1 90 ? -5.095 -50.658 39.120 1.00 52.44 90 ARG A O 1
ATOM 770 N N . ILE A 1 91 ? -5.706 -50.640 36.969 1.00 43.22 91 ILE A N 1
ATOM 771 C CA . ILE A 1 91 ? -7.089 -50.228 37.254 1.00 43.22 91 ILE A CA 1
ATOM 772 C C . ILE A 1 91 ? -8.001 -51.450 37.141 1.00 43.22 91 ILE A C 1
ATOM 774 O O . ILE A 1 91 ? -8.714 -51.654 36.162 1.00 43.22 91 ILE A O 1
ATOM 778 N N . THR A 1 92 ? -7.949 -52.307 38.158 1.00 34.69 92 THR A N 1
ATOM 779 C CA . THR A 1 92 ? -9.008 -53.284 38.402 1.00 34.69 92 THR A CA 1
ATOM 780 C C . THR A 1 92 ? -10.183 -52.574 39.062 1.00 34.69 92 THR A C 1
ATOM 782 O O . THR A 1 92 ? -10.080 -52.147 40.208 1.00 34.69 92 THR A O 1
ATOM 785 N N . LYS A 1 93 ? -11.283 -52.497 38.310 1.00 43.47 93 LYS A N 1
ATOM 786 C CA . LYS A 1 93 ? -12.666 -52.598 38.785 1.00 43.47 93 LYS A CA 1
ATOM 787 C C . LYS A 1 93 ? -13.021 -51.704 39.984 1.00 43.47 93 LYS A C 1
ATOM 789 O O . LYS A 1 93 ? -13.070 -52.154 41.121 1.00 43.47 93 LYS A O 1
ATOM 794 N N . ILE A 1 94 ? -13.328 -50.442 39.696 1.00 38.22 94 ILE A N 1
ATOM 795 C CA . ILE A 1 94 ? -14.320 -49.704 40.483 1.00 38.22 94 ILE A CA 1
ATOM 796 C C . ILE A 1 94 ? -15.494 -49.498 39.537 1.00 38.22 94 ILE A C 1
ATOM 798 O O . ILE A 1 94 ? -15.361 -48.878 38.481 1.00 38.22 94 ILE A O 1
ATOM 802 N N . ASP A 1 95 ? -16.574 -50.188 39.874 1.00 36.44 95 ASP A N 1
ATOM 803 C CA . ASP A 1 95 ? -17.704 -50.493 39.020 1.00 36.44 95 ASP A CA 1
ATOM 804 C C . ASP A 1 95 ? -18.479 -49.239 38.589 1.00 36.44 95 ASP A C 1
ATOM 806 O O . ASP A 1 95 ? -18.856 -48.382 39.387 1.00 36.44 95 ASP A O 1
ATOM 810 N N . PHE A 1 96 ? -18.734 -49.177 37.283 1.00 32.19 96 PHE A N 1
ATOM 811 C CA . PHE A 1 96 ? -19.797 -48.386 36.684 1.00 32.19 96 PHE A CA 1
ATOM 812 C C . PHE A 1 96 ? -21.151 -48.998 37.084 1.00 32.19 96 PHE A C 1
ATOM 814 O O . PHE A 1 96 ? -21.402 -50.162 36.786 1.00 32.19 96 PHE A O 1
ATOM 821 N N . PHE A 1 97 ? -21.981 -48.189 37.750 1.00 31.88 97 PHE A N 1
ATOM 822 C CA . PHE A 1 97 ? -23.453 -48.153 37.753 1.00 31.88 97 PHE A CA 1
ATOM 823 C C . PHE A 1 97 ? -24.240 -49.396 37.292 1.00 31.88 97 PHE A C 1
ATOM 825 O O . PHE A 1 97 ? -24.178 -49.777 36.123 1.00 31.88 97 PHE A O 1
ATOM 832 N N . LYS A 1 98 ? -25.167 -49.847 38.148 1.00 30.86 98 LYS A N 1
ATOM 833 C CA . LYS A 1 98 ? -26.577 -50.039 37.761 1.00 30.86 98 LYS A CA 1
ATOM 834 C C . LYS A 1 98 ? -27.487 -49.988 38.995 1.00 30.86 98 LYS A C 1
ATOM 836 O O . LYS A 1 98 ? -27.500 -50.905 39.807 1.00 30.86 98 LYS A O 1
ATOM 841 N N . GLU A 1 99 ? -28.192 -48.872 39.113 1.00 36.91 99 GLU A N 1
ATOM 842 C CA . GLU A 1 99 ? -29.434 -48.695 39.868 1.00 36.91 99 GLU A CA 1
ATOM 843 C C . GLU A 1 99 ? -30.550 -48.622 38.800 1.00 36.91 99 GLU A C 1
ATOM 845 O O . GLU A 1 99 ? -30.266 -48.139 37.702 1.00 36.91 99 GLU A O 1
ATOM 850 N N . GLU A 1 100 ? -31.753 -49.122 39.115 1.00 34.53 100 GLU A N 1
ATOM 851 C CA . GLU A 1 100 ? -32.837 -49.632 38.229 1.00 34.53 100 GLU A CA 1
ATOM 852 C C . GLU A 1 100 ? -32.595 -51.096 37.797 1.00 34.53 100 GLU A C 1
ATOM 854 O O . GLU A 1 100 ? -31.675 -51.389 37.032 1.00 34.53 100 GLU A O 1
ATOM 859 N N . GLU A 1 101 ? -33.304 -52.104 38.319 1.00 33.84 101 GLU A N 1
ATOM 860 C CA . GLU A 1 101 ? -34.747 -52.249 38.617 1.00 33.84 101 GLU A CA 1
ATOM 861 C C 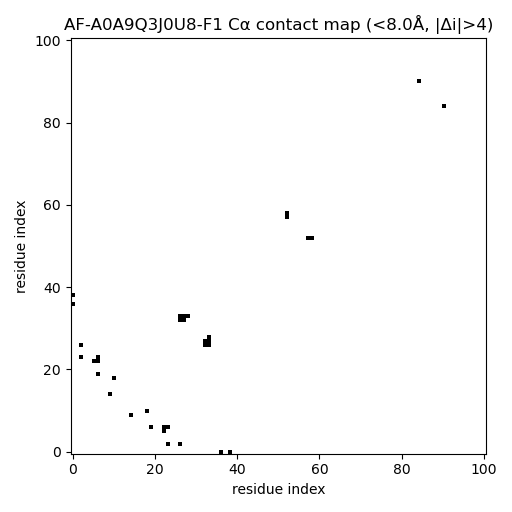. GLU A 1 101 ? -34.993 -53.139 39.854 1.00 33.84 101 GLU A C 1
ATOM 863 O O . GLU A 1 101 ? -34.243 -54.133 40.023 1.00 33.84 101 GLU A O 1
#

Secondary structure (DSSP, 8-state):
--HHHHHHHHHHH---TTHHHHHHHHHHH-HHHHHHT----S---SPPPPPPPSSTTS------------THHHHHHHHHHHHHHTT-TT-----------

InterPro domains:
  IPR041588 Integrase zinc-binding domain [PF17921] (5-38)

Sequence (101 aa):
MSEGRTKERVARTAWWPRLEKEVSEYINTCERCQKANRKHGKKYGLLQHIKEPKHPWENIKMVSQGLLWKQEDLELRNQELTWKASKDRRITKIDFFKEEE

Mean predicted aligned error: 18.81 Å

Radius of gyration: 31.84 Å; Cα contacts (8 Å, |Δi|>4): 18; chains: 1; bounding box: 55×63×60 Å

pLDDT: mean 71.05, std 20.01, range [30.86, 94.75]

Organism: NCBI:txid1389203

Solvent-accessible surface area (backbone atoms only — not comparable to full-atom values): 6984 Å² total; per-residue (Å²): 119,73,58,68,64,52,52,55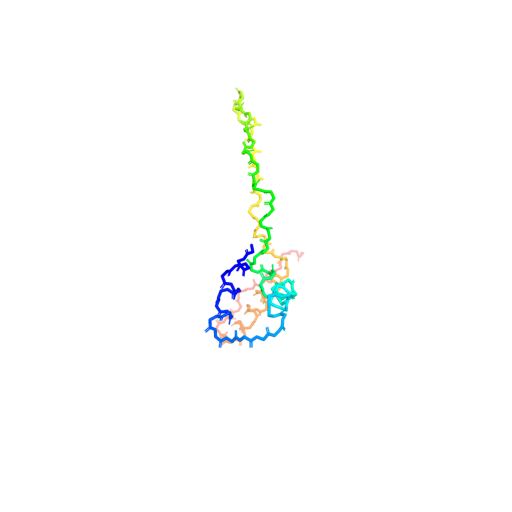,56,46,62,76,74,51,86,62,92,62,47,69,59,54,52,52,50,48,58,74,66,34,62,68,55,48,66,75,49,51,76,74,67,82,71,82,64,84,78,78,80,75,79,78,67,93,52,91,81,71,78,77,81,85,75,80,80,86,76,75,78,58,78,73,59,55,58,57,53,52,50,53,52,55,58,57,56,73,73,47,97,77,77,79,82,81,81,80,84,83,83,86,134

Foldseek 3Di:
DPLVVQLVVCVVPDDDPCSSVVSVVCCVPPPVNCVVPPPPPPDPPDDDDDDDDPDPPPDDDDDDPPPPPDPVVVVVVVVVVVVVVVPDPPDPDPDDDDDDD